Protein AF-A0A350Q9V7-F1 (afdb_monomer_lite)

Foldseek 3Di:
DVCLVVVVVVVVVCVVVPVDDQADACCVVVVLQPFAWAWDADVPAIDIDTAPDGAGNVLVSVVQSQADADLRRDDPVLNPQDCDDPDPVVNCSSSSPDHGNDHGD

Radius of gyration: 14.8 Å; chains: 1; bounding box: 34×28×40 Å

Structure (mmCIF, N/CA/C/O backbone):
data_AF-A0A350Q9V7-F1
#
_entry.id   AF-A0A350Q9V7-F1
#
loop_
_atom_site.group_PDB
_atom_site.id
_atom_site.type_symbol
_atom_site.label_atom_id
_atom_site.label_alt_id
_atom_site.label_comp_id
_atom_site.label_asym_id
_atom_site.label_entity_id
_atom_site.label_seq_id
_atom_site.pdbx_PDB_ins_code
_atom_site.Cartn_x
_atom_site.Cartn_y
_atom_site.Cartn_z
_atom_site.occupancy
_atom_site.B_iso_or_equiv
_atom_site.auth_seq_id
_atom_site.auth_comp_id
_atom_site.auth_asym_id
_atom_site.auth_atom_id
_atom_site.pdbx_PDB_model_num
ATOM 1 N N . SER A 1 1 ? 8.803 -5.443 13.129 1.00 76.69 1 SER A N 1
ATOM 2 C CA . SER A 1 1 ? 8.705 -4.208 13.946 1.00 76.69 1 SER A CA 1
ATOM 3 C C . SER A 1 1 ? 7.722 -4.451 15.077 1.00 76.69 1 SER A C 1
ATOM 5 O O . SER A 1 1 ? 6.667 -5.007 14.797 1.00 76.69 1 SER A O 1
ATOM 7 N N . MET A 1 2 ? 8.064 -4.054 16.311 1.00 94.88 2 MET A N 1
ATOM 8 C CA . MET A 1 2 ? 7.263 -4.305 17.526 1.00 94.88 2 MET A CA 1
ATOM 9 C C . MET A 1 2 ? 6.031 -3.395 17.674 1.00 94.88 2 MET A C 1
ATOM 11 O O . MET A 1 2 ? 5.105 -3.744 18.391 1.00 94.88 2 MET A O 1
ATOM 15 N N . THR A 1 3 ? 5.965 -2.265 16.964 1.00 96.81 3 THR A N 1
ATOM 16 C CA . THR A 1 3 ? 4.774 -1.390 16.965 1.00 96.81 3 THR A CA 1
ATOM 17 C C . THR A 1 3 ? 3.626 -1.968 16.130 1.00 96.81 3 THR A C 1
ATOM 19 O O . THR A 1 3 ? 2.467 -1.640 16.365 1.00 96.81 3 THR A O 1
ATOM 22 N N . LYS A 1 4 ? 3.928 -2.845 15.160 1.00 96.69 4 LYS A N 1
ATOM 23 C CA . LYS A 1 4 ? 2.924 -3.431 14.258 1.00 96.69 4 LYS A CA 1
ATOM 24 C C . LYS A 1 4 ? 1.845 -4.223 15.007 1.00 96.69 4 LYS A C 1
ATOM 26 O O . LYS A 1 4 ? 0.686 -3.956 14.717 1.00 96.69 4 LYS A O 1
ATOM 31 N N . PRO A 1 5 ? 2.166 -5.107 15.977 1.00 97.25 5 PRO A N 1
ATOM 32 C CA . PRO A 1 5 ? 1.147 -5.747 16.807 1.00 97.25 5 PRO A CA 1
ATOM 33 C C . PRO A 1 5 ? 0.200 -4.753 17.484 1.00 97.25 5 PRO A C 1
ATOM 35 O O . PRO A 1 5 ? -1.004 -4.927 17.389 1.00 97.25 5 PRO A O 1
ATOM 38 N N . ILE A 1 6 ? 0.720 -3.669 18.072 1.00 98.00 6 ILE A N 1
ATOM 39 C CA . ILE A 1 6 ? -0.100 -2.663 18.770 1.00 98.00 6 ILE A CA 1
ATOM 40 C C . ILE A 1 6 ? -1.095 -1.999 17.805 1.00 98.00 6 ILE A C 1
ATOM 42 O O . ILE A 1 6 ? -2.290 -1.942 18.083 1.00 98.00 6 ILE A O 1
ATOM 46 N N . VAL A 1 7 ? -0.616 -1.535 16.645 1.00 97.69 7 VAL A N 1
ATOM 47 C CA . VAL A 1 7 ? -1.473 -0.900 15.626 1.00 97.69 7 VAL A CA 1
ATOM 48 C C . VAL A 1 7 ? -2.437 -1.909 14.998 1.00 97.69 7 VAL A C 1
ATOM 50 O O . VAL A 1 7 ? -3.581 -1.567 14.721 1.00 97.69 7 VAL A O 1
ATOM 53 N N . SER A 1 8 ? -2.007 -3.160 14.815 1.00 97.75 8 SER A N 1
ATOM 54 C CA . SER A 1 8 ? -2.862 -4.226 14.282 1.00 97.75 8 SER A CA 1
ATOM 55 C C . SER A 1 8 ? -3.999 -4.546 15.247 1.00 97.75 8 SER A C 1
ATOM 57 O O . SER A 1 8 ? -5.135 -4.645 14.810 1.00 97.75 8 SER A O 1
ATOM 59 N N . THR A 1 9 ? -3.734 -4.627 16.556 1.00 98.12 9 THR A N 1
ATOM 60 C CA . THR A 1 9 ? -4.783 -4.784 17.573 1.00 98.12 9 THR A CA 1
ATOM 61 C C . THR A 1 9 ? -5.775 -3.625 17.526 1.00 98.12 9 THR A C 1
ATOM 63 O O . THR A 1 9 ? -6.975 -3.868 17.508 1.00 98.12 9 THR A O 1
ATOM 66 N N . ALA A 1 10 ? -5.300 -2.377 17.440 1.00 98.25 10 ALA A N 1
ATOM 67 C CA . ALA A 1 10 ? -6.183 -1.216 17.317 1.00 98.25 10 ALA A CA 1
ATOM 68 C C . ALA A 1 10 ? -7.070 -1.277 16.064 1.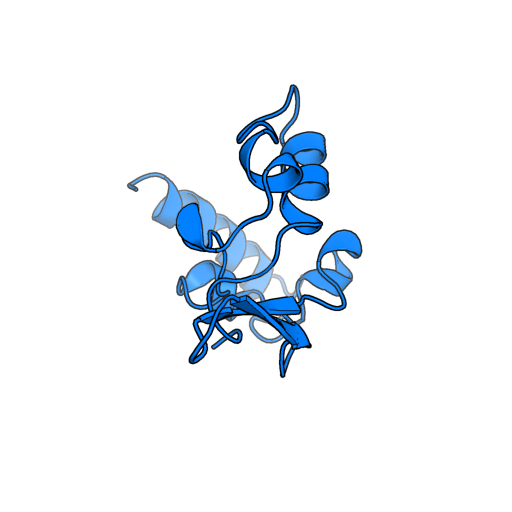00 98.25 10 ALA A C 1
ATOM 70 O O . ALA A 1 10 ? -8.267 -1.015 16.140 1.00 98.25 10 ALA A O 1
ATOM 71 N N . LEU A 1 11 ? -6.500 -1.683 14.929 1.00 97.94 11 LEU A N 1
ATOM 72 C CA . LEU A 1 11 ? -7.245 -1.872 13.689 1.00 97.94 11 LEU A CA 1
ATOM 73 C C . LEU A 1 11 ? -8.276 -3.010 13.807 1.00 97.94 11 LEU A C 1
ATOM 75 O O . LEU A 1 11 ? -9.385 -2.880 13.300 1.00 97.94 11 LEU A O 1
ATOM 79 N N . MET A 1 12 ? -7.950 -4.095 14.516 1.00 98.31 12 MET A N 1
ATOM 80 C CA . MET A 1 12 ? -8.879 -5.206 14.744 1.00 98.31 12 MET A CA 1
ATOM 81 C C . MET A 1 12 ? -10.033 -4.848 15.689 1.00 98.31 12 MET A C 1
ATOM 83 O O . MET A 1 12 ? -11.133 -5.342 15.474 1.00 98.31 12 MET A O 1
ATOM 87 N N . MET A 1 13 ? -9.837 -3.956 16.667 1.00 98.69 13 MET A N 1
ATOM 88 C CA . MET A 1 13 ? -10.953 -3.435 17.475 1.00 98.69 13 MET A CA 1
ATOM 89 C C . MET A 1 13 ? -11.973 -2.694 16.595 1.00 98.69 13 MET A C 1
ATOM 91 O O . MET A 1 13 ? -13.171 -2.930 16.697 1.00 98.69 13 MET A O 1
ATOM 95 N N . LEU A 1 14 ? -11.501 -1.872 15.651 1.00 98.38 14 LEU A N 1
ATOM 96 C CA . LEU A 1 14 ? -12.373 -1.186 14.687 1.00 98.38 14 LEU A CA 1
ATOM 97 C C . LEU A 1 14 ? -13.085 -2.163 13.731 1.00 98.38 14 LEU A C 1
ATOM 99 O O . LEU A 1 14 ? -14.209 -1.901 13.302 1.00 98.38 14 LEU A O 1
ATOM 103 N N . PHE A 1 15 ? -12.443 -3.286 13.394 1.00 98.38 15 PHE A N 1
ATOM 104 C CA . PHE A 1 15 ? -13.077 -4.371 12.640 1.00 98.38 15 PHE A CA 1
ATOM 105 C C . PHE A 1 15 ? -14.206 -5.031 13.446 1.00 98.38 15 PHE A C 1
ATOM 107 O O . PHE A 1 15 ? -15.294 -5.226 12.911 1.00 98.38 15 PHE A O 1
ATOM 114 N N . GLU A 1 16 ? -13.981 -5.332 14.729 1.00 98.44 16 GLU A N 1
ATOM 115 C CA . GLU A 1 16 ? -15.009 -5.896 15.620 1.00 98.44 16 GLU A CA 1
ATOM 116 C C . GLU A 1 16 ? -16.203 -4.947 15.805 1.00 98.44 16 GLU A C 1
ATOM 118 O O . GLU A 1 16 ? -17.347 -5.396 15.858 1.00 98.44 16 GLU A O 1
ATOM 123 N N . GLU A 1 17 ? -15.955 -3.636 15.829 1.00 98.50 17 GLU A N 1
ATOM 124 C CA . GLU A 1 17 ? -16.988 -2.594 15.888 1.00 98.50 17 GLU A CA 1
ATOM 125 C C . GLU A 1 17 ? -17.704 -2.352 14.539 1.00 98.50 17 GLU A C 1
ATOM 127 O O . GLU A 1 17 ? -18.666 -1.586 14.477 1.00 98.50 17 GLU A O 1
ATOM 132 N N . GLY A 1 18 ? -17.279 -3.013 13.456 1.00 97.88 18 GLY A N 1
ATOM 133 C CA . GLY A 1 18 ? -17.955 -2.982 12.156 1.00 97.88 18 GLY A CA 1
ATOM 134 C C . GLY A 1 18 ? -17.638 -1.772 11.269 1.00 97.88 18 GLY A C 1
ATOM 135 O O . GLY A 1 18 ? -18.389 -1.498 10.332 1.00 97.88 18 GLY A O 1
ATOM 136 N N . TYR A 1 19 ? -16.539 -1.045 11.512 1.00 98.25 19 TYR A N 1
ATOM 137 C CA . TYR A 1 19 ? -16.163 0.123 10.695 1.00 98.25 19 TYR A CA 1
ATOM 138 C C . TYR A 1 19 ? -15.677 -0.233 9.281 1.00 98.25 19 TYR A C 1
ATOM 140 O O . TYR A 1 19 ? -15.744 0.602 8.372 1.00 98.25 19 TYR A O 1
ATOM 148 N N . PHE A 1 20 ? -15.161 -1.447 9.096 1.00 98.06 20 PHE A N 1
ATOM 149 C CA . PHE A 1 20 ? -14.697 -1.992 7.820 1.00 98.06 20 PHE A CA 1
ATOM 150 C C . PHE A 1 20 ? -14.676 -3.526 7.885 1.00 98.06 20 PHE A C 1
ATOM 152 O O . PHE A 1 20 ? -14.692 -4.108 8.969 1.00 98.06 20 PHE A O 1
ATOM 159 N N . LEU A 1 21 ? -14.594 -4.185 6.729 1.00 98.31 21 LEU A N 1
ATOM 160 C CA . LEU A 1 21 ? -14.309 -5.619 6.628 1.00 98.31 21 LEU A CA 1
ATOM 161 C C . LEU A 1 21 ? -12.862 -5.857 6.184 1.00 98.31 21 LEU A C 1
ATOM 163 O O . LEU A 1 21 ? -12.293 -5.067 5.438 1.00 98.31 21 LEU A O 1
ATOM 167 N N . LEU A 1 22 ? -12.257 -6.979 6.586 1.00 98.25 22 LEU A N 1
ATOM 168 C CA . LEU A 1 22 ? -10.870 -7.303 6.209 1.00 98.25 22 LEU A CA 1
ATOM 169 C C . LEU A 1 22 ? -10.639 -7.347 4.689 1.00 98.25 22 LEU A C 1
ATOM 171 O O . LEU A 1 22 ? -9.534 -7.052 4.234 1.00 98.25 22 LEU A O 1
ATOM 175 N N . ASP A 1 23 ? -11.673 -7.692 3.927 1.00 98.06 23 ASP A N 1
ATOM 176 C CA . ASP A 1 23 ? -11.630 -7.789 2.468 1.00 98.06 23 ASP A CA 1
ATOM 177 C C . ASP A 1 23 ? -12.138 -6.510 1.772 1.00 98.06 23 ASP A C 1
ATOM 179 O O . ASP A 1 23 ? -12.150 -6.444 0.543 1.00 98.06 23 ASP A O 1
ATOM 183 N N . ASP A 1 24 ? -12.489 -5.464 2.536 1.00 98.38 24 ASP A N 1
ATOM 184 C CA . ASP A 1 24 ? -12.755 -4.143 1.966 1.00 98.38 24 ASP A CA 1
ATOM 185 C C . ASP A 1 24 ? -11.468 -3.572 1.347 1.00 98.38 24 ASP A C 1
ATOM 187 O O . ASP A 1 24 ? -10.384 -3.669 1.945 1.00 98.38 24 ASP A O 1
ATOM 191 N N . PRO A 1 25 ? -11.563 -2.921 0.175 1.00 98.31 25 PRO A N 1
ATOM 192 C CA . PRO A 1 25 ? -10.432 -2.220 -0.402 1.00 98.31 25 PRO A CA 1
ATOM 193 C C . PRO A 1 25 ? -10.091 -0.986 0.441 1.00 98.31 25 PRO A C 1
ATOM 195 O O . PRO A 1 25 ? -10.966 -0.183 0.781 1.00 98.31 25 PRO A O 1
ATOM 198 N N . ILE A 1 26 ? -8.803 -0.770 0.718 1.00 97.69 26 ILE A N 1
ATOM 199 C CA . ILE A 1 26 ? -8.355 0.414 1.471 1.00 97.69 26 ILE A CA 1
ATOM 200 C C . ILE A 1 26 ? -8.648 1.715 0.713 1.00 97.69 26 ILE A C 1
ATOM 202 O O . ILE A 1 26 ? -8.775 2.771 1.329 1.00 97.69 26 ILE A O 1
ATOM 206 N N . SER A 1 27 ? -8.818 1.639 -0.613 1.00 97.81 27 SER A N 1
ATOM 207 C CA . SER A 1 27 ? -9.152 2.781 -1.468 1.00 97.81 27 SER A CA 1
ATOM 208 C C . SER A 1 27 ? -10.523 3.394 -1.181 1.00 97.81 27 SER A C 1
ATOM 210 O O . SER A 1 27 ? -10.750 4.550 -1.521 1.00 97.81 27 SER A O 1
ATOM 212 N N . LYS A 1 28 ? -11.414 2.680 -0.480 1.00 97.75 28 LYS A N 1
ATOM 213 C CA . LYS A 1 28 ? -12.668 3.245 0.046 1.00 97.75 28 LYS A CA 1
ATOM 214 C C . LYS A 1 28 ? -12.424 4.349 1.086 1.00 97.75 28 LYS A C 1
ATOM 216 O O . LYS A 1 28 ? -13.269 5.223 1.253 1.00 97.75 28 LYS A O 1
ATOM 221 N N . TYR A 1 29 ? -11.283 4.299 1.775 1.00 96.12 29 TYR A N 1
ATOM 222 C CA . TYR A 1 29 ? -10.891 5.236 2.833 1.00 96.12 29 TYR A CA 1
ATOM 223 C C . TYR A 1 29 ? -9.708 6.123 2.417 1.00 96.12 29 TYR A C 1
ATOM 225 O O . TYR A 1 29 ? -9.559 7.220 2.942 1.00 96.12 29 TYR A O 1
ATOM 233 N N . MET A 1 30 ? -8.877 5.654 1.479 1.00 95.62 30 MET A N 1
ATOM 234 C CA . MET A 1 30 ? -7.722 6.369 0.925 1.00 95.62 30 MET A CA 1
ATOM 235 C C . MET A 1 30 ? -7.722 6.248 -0.610 1.00 95.62 30 MET A C 1
ATOM 237 O O . MET A 1 30 ? -7.043 5.364 -1.146 1.00 95.62 30 MET A O 1
ATOM 241 N N . PRO A 1 31 ? -8.511 7.068 -1.333 1.00 96.75 31 PRO A N 1
ATOM 242 C CA . PRO A 1 31 ? -8.720 6.947 -2.781 1.00 96.75 31 PRO A CA 1
ATOM 243 C C . PRO A 1 31 ? -7.437 6.950 -3.618 1.00 96.75 31 PRO A C 1
ATOM 245 O O . PRO A 1 31 ? -7.391 6.339 -4.681 1.00 96.75 31 PRO A O 1
ATOM 248 N N . GLU A 1 32 ? -6.361 7.555 -3.120 1.00 96.12 32 GLU A N 1
ATOM 249 C CA . GLU A 1 32 ? -5.033 7.570 -3.737 1.00 96.12 32 GLU A CA 1
ATOM 250 C C . GLU A 1 32 ? -4.442 6.158 -3.880 1.00 96.12 32 GLU A C 1
ATOM 252 O O . GLU A 1 32 ? -3.517 5.933 -4.665 1.00 96.12 32 GLU A O 1
ATOM 257 N N . PHE A 1 33 ? -4.961 5.185 -3.122 1.00 96.69 33 PHE A N 1
ATOM 258 C CA . PHE A 1 33 ? -4.605 3.773 -3.219 1.00 96.69 33 PHE A CA 1
ATOM 259 C C . PHE A 1 33 ? -5.392 2.968 -4.262 1.00 96.69 33 PHE A C 1
ATOM 261 O O . PHE A 1 33 ? -5.139 1.770 -4.390 1.00 96.69 33 PHE A O 1
ATOM 268 N N . ALA A 1 34 ? -6.287 3.599 -5.022 1.00 96.38 34 ALA A N 1
ATOM 269 C CA . ALA A 1 34 ? -6.928 2.981 -6.181 1.00 96.38 34 ALA A CA 1
ATOM 270 C C . ALA A 1 34 ? -5.935 2.737 -7.337 1.00 96.38 34 ALA A C 1
ATOM 272 O O . ALA A 1 34 ? -4.844 3.311 -7.355 1.00 96.38 34 ALA A O 1
ATOM 273 N N . ASP A 1 35 ? -6.330 1.860 -8.267 1.00 95.25 35 ASP A N 1
ATOM 274 C CA . ASP A 1 35 ? -5.710 1.653 -9.588 1.00 95.25 35 ASP A CA 1
ATOM 275 C C . ASP A 1 35 ? -4.178 1.536 -9.566 1.00 95.25 35 ASP A C 1
ATOM 277 O O . ASP A 1 35 ? -3.448 2.200 -10.303 1.00 95.25 35 ASP A O 1
ATOM 281 N N . LYS A 1 36 ? -3.675 0.698 -8.651 1.00 97.25 36 LYS A N 1
ATOM 282 C CA . LYS A 1 36 ? -2.239 0.463 -8.505 1.00 97.25 36 LYS A CA 1
ATOM 283 C C . LYS A 1 36 ? -1.665 -0.281 -9.691 1.00 97.25 36 LYS A C 1
ATOM 285 O O . LYS A 1 36 ? -2.253 -1.233 -10.186 1.00 97.25 36 LYS A O 1
ATOM 290 N N . GLU A 1 37 ? -0.435 0.073 -10.028 1.00 97.69 37 GLU A N 1
ATOM 291 C CA . GLU A 1 37 ? 0.406 -0.707 -10.924 1.00 97.69 37 GLU A CA 1
ATOM 292 C C . GLU A 1 37 ? 1.383 -1.573 -10.132 1.00 97.69 37 GLU A C 1
ATOM 294 O O . GLU A 1 37 ? 1.816 -1.206 -9.041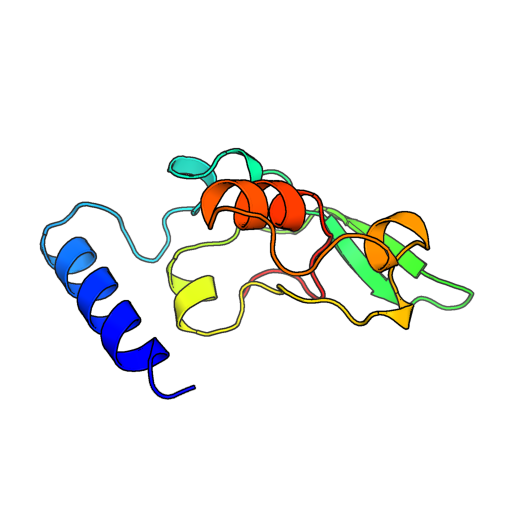 1.00 97.69 37 GLU A O 1
ATOM 299 N N . VAL A 1 38 ? 1.760 -2.707 -10.704 1.00 97.94 38 VAL A N 1
ATOM 300 C CA . VAL A 1 38 ? 2.823 -3.596 -10.245 1.00 97.94 38 VAL A CA 1
ATOM 301 C C . VAL A 1 38 ? 4.008 -3.437 -11.184 1.00 97.94 38 VAL A C 1
ATOM 303 O O . VAL A 1 38 ? 3.844 -3.426 -12.406 1.00 97.94 38 VAL A O 1
ATOM 306 N N . VAL A 1 39 ? 5.203 -3.321 -10.614 1.00 97.31 39 VAL A N 1
ATOM 307 C CA . VAL A 1 39 ? 6.451 -3.313 -11.367 1.00 97.31 39 VAL A CA 1
ATOM 308 C C . VAL A 1 39 ? 7.003 -4.731 -11.485 1.00 97.31 39 VAL A C 1
ATOM 310 O O . VAL A 1 39 ? 7.148 -5.434 -10.488 1.00 97.31 39 VAL A O 1
ATOM 313 N N . LEU A 1 40 ? 7.305 -5.145 -12.713 1.00 94.06 40 LEU A N 1
ATOM 314 C CA . LEU A 1 40 ? 7.830 -6.463 -13.047 1.00 94.06 40 LEU A CA 1
ATOM 315 C C . LEU A 1 40 ? 9.179 -6.313 -13.745 1.00 94.06 40 LEU A C 1
ATOM 317 O O . LEU A 1 40 ? 9.345 -5.481 -14.639 1.00 94.06 40 LEU A O 1
ATOM 321 N N . GLU A 1 41 ? 10.133 -7.144 -13.346 1.00 92.06 41 GLU A N 1
ATOM 322 C CA . GLU A 1 41 ? 11.373 -7.332 -14.091 1.00 92.06 41 GLU A CA 1
ATOM 323 C C . GLU A 1 41 ? 11.107 -8.318 -15.233 1.00 92.06 41 GLU A C 1
ATOM 325 O O . GLU A 1 41 ? 10.562 -9.401 -15.012 1.00 92.06 41 GLU A O 1
ATOM 330 N N . VAL A 1 42 ? 11.440 -7.919 -16.458 1.00 92.38 42 VAL A N 1
ATOM 331 C CA . VAL A 1 42 ? 11.235 -8.707 -17.679 1.00 92.38 42 VAL A CA 1
ATOM 332 C C . VAL A 1 42 ? 12.529 -8.765 -18.483 1.00 92.38 42 VAL A C 1
ATOM 334 O O . VAL A 1 42 ? 13.421 -7.931 -18.307 1.00 92.38 42 VAL A O 1
ATOM 337 N N . ASP A 1 43 ? 12.632 -9.725 -19.403 1.00 88.94 43 ASP A N 1
ATOM 338 C CA . ASP A 1 43 ? 13.785 -9.823 -20.298 1.00 88.94 43 ASP A CA 1
ATOM 339 C C . ASP A 1 43 ? 13.934 -8.531 -21.116 1.00 88.94 43 ASP A C 1
ATOM 341 O O . ASP A 1 43 ? 13.129 -8.223 -21.995 1.00 88.94 43 ASP A O 1
ATOM 345 N N . GLY A 1 44 ? 14.974 -7.755 -20.802 1.00 84.06 44 GLY A N 1
ATOM 346 C CA . GLY A 1 44 ? 15.261 -6.477 -21.452 1.00 84.06 44 GLY A CA 1
ATOM 347 C C . GLY A 1 44 ? 14.795 -5.226 -20.701 1.00 84.06 44 GLY A C 1
ATOM 348 O O . GLY A 1 44 ? 14.974 -4.132 -21.236 1.00 84.06 44 GLY A O 1
ATOM 349 N N . GLY A 1 45 ? 14.256 -5.334 -19.479 1.00 89.62 45 GLY A N 1
ATO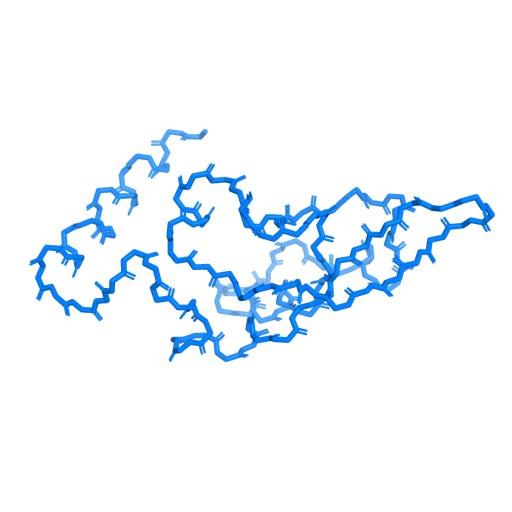M 350 C CA . GLY A 1 45 ? 14.029 -4.159 -18.635 1.00 89.62 45 GLY A CA 1
ATOM 351 C C . GLY A 1 45 ? 12.930 -4.299 -17.586 1.00 89.62 45 GLY A C 1
ATOM 352 O O . GLY A 1 45 ? 12.766 -5.329 -16.939 1.00 89.62 45 GLY A O 1
ATOM 353 N N . VAL A 1 46 ? 12.195 -3.206 -17.395 1.00 94.00 46 VAL A N 1
ATOM 354 C CA . VAL A 1 46 ? 11.150 -3.076 -16.379 1.00 94.00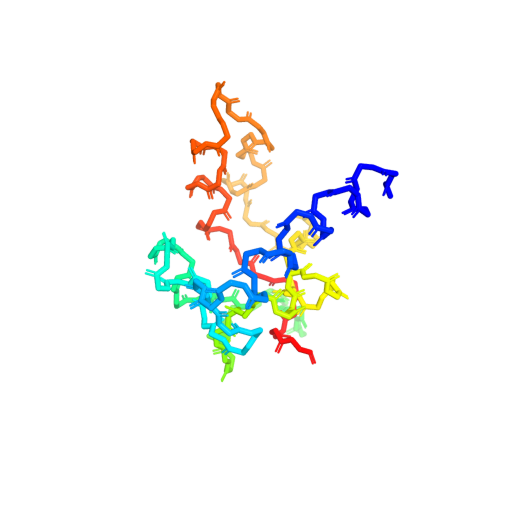 46 VAL A CA 1
ATOM 355 C C . VAL A 1 46 ? 9.823 -2.783 -17.063 1.00 94.00 46 VAL A C 1
ATOM 357 O O . VAL A 1 46 ? 9.728 -1.857 -17.867 1.00 94.00 46 VAL A O 1
ATOM 360 N N . GLN A 1 47 ? 8.791 -3.545 -16.714 1.00 94.88 47 GLN A N 1
ATOM 361 C CA . GLN A 1 47 ? 7.425 -3.338 -17.180 1.00 94.88 47 GLN A CA 1
ATOM 362 C C . GLN A 1 47 ? 6.514 -2.962 -16.009 1.00 94.88 47 GLN A C 1
ATOM 364 O O . GLN A 1 47 ? 6.709 -3.415 -14.882 1.00 94.88 47 GLN A O 1
ATOM 369 N N . ARG A 1 48 ? 5.489 -2.150 -16.284 1.00 95.69 48 ARG A N 1
ATOM 370 C CA . ARG A 1 48 ? 4.376 -1.907 -15.361 1.00 95.69 48 ARG A CA 1
ATOM 371 C C . ARG A 1 48 ? 3.104 -2.529 -15.893 1.00 95.69 48 ARG A C 1
ATOM 373 O O . ARG A 1 48 ? 2.816 -2.438 -17.086 1.00 95.69 48 ARG A O 1
ATOM 380 N N . VAL A 1 49 ? 2.360 -3.162 -15.002 1.00 97.00 49 VAL A N 1
ATOM 381 C CA . VAL A 1 49 ? 1.052 -3.749 -15.293 1.00 97.00 49 VAL A CA 1
ATOM 382 C C . VAL A 1 49 ? 0.064 -3.316 -14.226 1.00 97.00 49 VAL A C 1
ATOM 384 O O . VAL A 1 49 ? 0.453 -3.068 -13.090 1.00 97.00 49 VAL A O 1
ATOM 387 N N . GLN A 1 50 ? -1.217 -3.233 -14.566 1.00 98.06 50 GLN A N 1
ATOM 388 C CA . GLN A 1 50 ? -2.251 -2.975 -13.567 1.00 98.06 50 GLN A CA 1
ATOM 389 C C . GLN A 1 50 ? -2.295 -4.117 -12.543 1.00 98.06 50 GLN A C 1
ATOM 391 O O . GLN A 1 50 ? -2.156 -5.290 -12.901 1.00 98.06 50 GLN A O 1
ATOM 396 N N . ALA A 1 51 ? -2.469 -3.774 -11.266 1.00 97.88 51 ALA A N 1
ATOM 397 C CA . ALA A 1 51 ? -2.723 -4.754 -10.223 1.00 97.88 51 ALA A CA 1
ATOM 398 C C . ALA A 1 51 ? -4.012 -5.517 -10.563 1.00 97.88 51 ALA A C 1
ATOM 400 O O . ALA A 1 51 ? -4.981 -4.952 -11.063 1.00 97.88 51 ALA A O 1
ATOM 401 N N . ASP A 1 52 ? -4.027 -6.818 -10.295 1.00 97.31 52 ASP A N 1
ATOM 402 C CA . ASP A 1 52 ? -5.131 -7.704 -10.675 1.00 97.31 52 ASP A CA 1
ATOM 403 C C . ASP A 1 52 ? -6.314 -7.593 -9.701 1.00 97.31 52 ASP A C 1
ATOM 405 O O . ASP A 1 52 ? -7.418 -8.052 -9.992 1.00 97.31 52 ASP A O 1
ATOM 409 N N . ARG A 1 53 ? -6.078 -6.981 -8.535 1.00 97.62 53 ARG A N 1
ATOM 410 C CA . ARG A 1 53 ? -7.067 -6.693 -7.504 1.00 97.62 53 ARG A CA 1
ATOM 411 C C . ARG A 1 53 ? -6.644 -5.500 -6.636 1.00 97.62 53 ARG A C 1
ATOM 413 O O . ARG A 1 53 ? -5.450 -5.209 -6.525 1.00 97.62 53 ARG A O 1
ATOM 420 N N . PRO A 1 54 ? -7.597 -4.831 -5.966 1.00 98.00 54 PRO A N 1
ATOM 421 C CA . PRO A 1 54 ? -7.292 -3.779 -5.003 1.00 98.00 54 PRO A CA 1
ATOM 422 C C . PRO A 1 54 ? -6.518 -4.283 -3.774 1.00 98.00 54 PRO A C 1
ATOM 424 O O . PRO A 1 54 ? -6.598 -5.449 -3.381 1.00 98.00 54 PRO A O 1
ATOM 427 N N . ILE A 1 55 ? -5.824 -3.369 -3.096 1.00 98.44 55 ILE A N 1
ATOM 428 C CA . ILE A 1 55 ? -5.240 -3.637 -1.776 1.00 98.44 55 ILE A CA 1
ATOM 429 C C . ILE A 1 55 ? -6.360 -3.647 -0.729 1.00 98.44 55 ILE A C 1
ATOM 431 O O . ILE A 1 55 ? -7.119 -2.682 -0.632 1.00 98.44 55 ILE A O 1
ATOM 435 N N . THR A 1 56 ? -6.433 -4.698 0.089 1.00 98.56 56 THR A N 1
ATOM 436 C CA . THR A 1 56 ? -7.398 -4.824 1.192 1.00 98.56 56 THR A CA 1
ATOM 437 C C . THR A 1 56 ? -6.734 -4.606 2.550 1.00 98.56 56 THR A C 1
ATOM 439 O O . THR A 1 56 ? -5.503 -4.645 2.673 1.00 98.56 56 THR A O 1
ATOM 442 N N . PHE A 1 57 ? -7.537 -4.412 3.601 1.00 98.38 57 PHE A N 1
ATOM 443 C CA . PHE A 1 57 ? -7.022 -4.346 4.975 1.00 98.38 57 PHE A CA 1
ATOM 444 C C . PHE A 1 57 ? -6.284 -5.627 5.380 1.00 98.38 57 PHE A C 1
ATOM 446 O O . PHE A 1 57 ? -5.238 -5.553 6.030 1.00 98.38 57 PHE A O 1
ATOM 453 N N . ARG A 1 58 ? -6.772 -6.794 4.939 1.00 98.50 58 ARG A N 1
ATOM 454 C CA . ARG A 1 58 ? -6.098 -8.083 5.127 1.00 98.50 58 ARG A CA 1
ATOM 455 C C . ARG A 1 58 ? -4.683 -8.045 4.566 1.00 98.50 58 ARG A C 1
ATOM 457 O O . ARG A 1 58 ? -3.755 -8.344 5.307 1.00 98.50 58 ARG A O 1
ATOM 464 N N . HIS A 1 59 ? -4.510 -7.605 3.318 1.00 98.50 59 HIS A N 1
ATOM 465 C CA . HIS A 1 59 ? -3.193 -7.541 2.674 1.00 98.50 59 HIS A CA 1
ATOM 466 C C . HIS A 1 59 ? -2.204 -6.644 3.432 1.00 98.50 59 HIS A C 1
ATOM 468 O O . HIS A 1 59 ? -1.015 -6.960 3.529 1.00 98.50 59 HIS A O 1
ATOM 474 N N . VAL A 1 60 ? -2.683 -5.528 3.990 1.00 97.25 60 VAL A N 1
ATOM 475 C CA . VAL A 1 60 ? -1.858 -4.626 4.809 1.00 97.25 60 VAL A CA 1
ATOM 476 C C . VAL A 1 60 ? -1.413 -5.318 6.100 1.00 97.25 60 VAL A C 1
ATOM 478 O O . VAL A 1 60 ? -0.225 -5.287 6.429 1.00 97.25 60 VAL A O 1
ATOM 481 N N . LEU A 1 61 ? -2.341 -5.973 6.804 1.00 97.75 61 LEU A N 1
ATOM 482 C CA . LEU A 1 61 ? -2.072 -6.692 8.053 1.00 97.75 61 LEU A CA 1
ATOM 483 C C . LEU A 1 61 ? -1.130 -7.890 7.860 1.00 97.75 61 LEU A C 1
ATOM 485 O O . LEU A 1 61 ? -0.313 -8.173 8.736 1.00 97.75 61 LEU A O 1
ATOM 489 N N . THR A 1 62 ? -1.215 -8.577 6.719 1.00 97.56 62 THR A N 1
ATOM 490 C CA . THR A 1 62 ? -0.435 -9.790 6.423 1.00 97.56 62 THR A CA 1
ATOM 491 C C . THR A 1 62 ? 0.844 -9.537 5.636 1.00 97.56 62 THR A C 1
ATOM 493 O O . THR A 1 62 ? 1.537 -10.491 5.299 1.00 97.56 62 THR A O 1
ATOM 496 N N . HIS A 1 63 ? 1.192 -8.278 5.352 1.00 97.19 63 HIS A N 1
ATOM 497 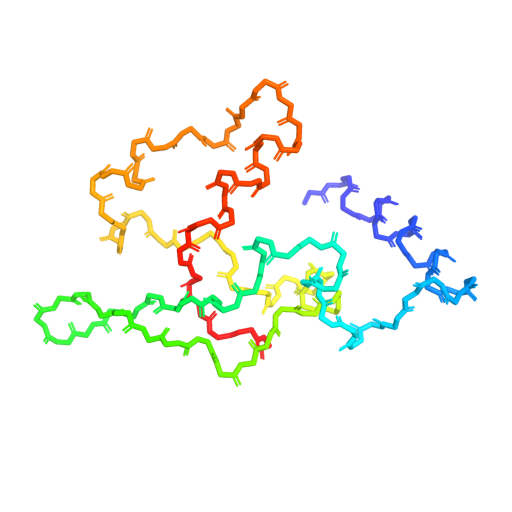C CA . HIS A 1 63 ? 2.354 -7.928 4.526 1.00 97.19 63 HIS A CA 1
ATOM 498 C C . HIS A 1 63 ? 2.316 -8.491 3.096 1.00 97.19 63 HIS A C 1
ATOM 500 O O . HIS A 1 63 ? 3.359 -8.709 2.486 1.00 97.19 63 HIS A O 1
ATOM 506 N N . THR A 1 64 ? 1.120 -8.653 2.531 1.00 98.06 64 THR A N 1
ATOM 507 C CA . THR A 1 64 ? 0.908 -9.137 1.157 1.00 98.06 64 THR A CA 1
ATOM 508 C C . THR A 1 64 ? 0.321 -8.062 0.238 1.00 98.06 64 THR A C 1
ATOM 510 O O . THR A 1 64 ? -0.173 -8.351 -0.839 1.00 98.06 64 THR A O 1
ATOM 513 N N . ALA A 1 65 ? 0.379 -6.787 0.631 1.00 97.50 65 ALA A N 1
ATOM 514 C CA . ALA A 1 65 ? -0.103 -5.672 -0.192 1.00 97.50 65 ALA A CA 1
ATOM 515 C C . ALA A 1 65 ? 0.807 -5.318 -1.382 1.00 97.50 65 ALA A C 1
ATOM 517 O O . ALA A 1 65 ? 0.420 -4.492 -2.202 1.00 97.50 65 ALA A O 1
ATOM 518 N N . GLY A 1 66 ? 2.024 -5.868 -1.447 1.00 96.62 66 GLY A N 1
ATOM 519 C CA . GLY A 1 66 ? 2.987 -5.552 -2.506 1.00 96.62 66 GLY A CA 1
ATOM 520 C C . GLY A 1 66 ? 3.675 -4.192 -2.361 1.00 96.62 66 GLY A C 1
ATOM 521 O O . GLY A 1 66 ? 4.302 -3.730 -3.301 1.00 96.62 66 GLY A O 1
ATOM 522 N N . VAL A 1 67 ? 3.581 -3.504 -1.223 1.00 95.06 67 VAL A N 1
ATOM 523 C CA . VAL A 1 67 ? 4.244 -2.198 -1.044 1.00 95.06 67 VAL A CA 1
ATOM 524 C C . VAL A 1 67 ? 5.774 -2.323 -0.999 1.00 95.06 67 VAL A C 1
ATOM 526 O O . VAL A 1 67 ? 6.308 -3.367 -0.643 1.00 95.06 67 VAL A O 1
ATOM 529 N N . ASP A 1 68 ? 6.469 -1.220 -1.291 1.00 91.62 68 ASP A N 1
ATOM 530 C CA . ASP A 1 68 ? 7.937 -1.103 -1.259 1.00 91.62 68 ASP A CA 1
ATOM 531 C C . ASP A 1 68 ? 8.683 -1.973 -2.302 1.00 91.62 68 ASP A C 1
ATOM 533 O O . ASP A 1 68 ? 9.486 -2.831 -1.928 1.00 91.62 68 ASP A O 1
ATOM 537 N N . PRO A 1 69 ? 8.494 -1.724 -3.617 1.00 93.81 69 PRO A N 1
ATOM 538 C CA . PRO A 1 69 ? 9.282 -2.375 -4.667 1.00 93.81 69 PRO A CA 1
ATOM 539 C C . PRO A 1 69 ? 10.785 -2.106 -4.538 1.00 93.81 69 PRO A C 1
ATOM 541 O O . PRO A 1 69 ? 11.223 -1.121 -3.929 1.00 93.81 69 PRO A O 1
ATOM 544 N N . SER A 1 70 ? 11.582 -2.980 -5.162 1.00 92.94 70 SER A N 1
ATOM 545 C CA . SER A 1 70 ? 13.033 -2.803 -5.245 1.00 92.94 70 SER A CA 1
ATOM 546 C C . SER A 1 70 ? 13.380 -1.461 -5.887 1.00 92.94 70 SER A C 1
ATOM 548 O O . SER A 1 70 ? 12.810 -1.078 -6.908 1.00 92.94 70 SER A O 1
ATOM 550 N N . ARG A 1 71 ? 14.375 -0.764 -5.324 1.00 92.38 71 ARG A N 1
ATOM 551 C CA . ARG A 1 71 ? 14.847 0.527 -5.851 1.00 92.38 71 ARG A CA 1
ATOM 552 C C . ARG A 1 71 ? 15.344 0.433 -7.293 1.00 92.38 71 ARG A C 1
ATOM 554 O O . ARG A 1 71 ? 15.205 1.407 -8.016 1.00 92.38 71 ARG A O 1
ATOM 561 N N . SER A 1 72 ? 15.891 -0.714 -7.698 1.00 92.19 72 SER A N 1
ATOM 562 C CA . SER A 1 72 ? 16.391 -0.944 -9.061 1.00 92.19 72 SER A CA 1
ATOM 563 C C . SER A 1 72 ? 15.291 -0.960 -10.124 1.00 92.19 72 SER A C 1
ATOM 565 O O . SER A 1 72 ? 15.586 -0.750 -11.293 1.00 92.19 72 SER A O 1
ATOM 567 N N . LEU A 1 73 ? 14.039 -1.197 -9.724 1.00 93.38 73 LEU A N 1
ATOM 568 C CA . LEU A 1 73 ? 12.887 -1.268 -10.624 1.00 93.38 73 LEU A CA 1
ATOM 569 C C . LEU A 1 73 ? 12.149 0.077 -10.742 1.00 93.38 73 LEU A C 1
ATOM 571 O O . LEU A 1 73 ? 11.147 0.188 -11.441 1.00 93.38 73 LEU A O 1
ATOM 575 N N . LEU A 1 74 ? 12.611 1.108 -10.036 1.00 94.06 74 LEU A N 1
ATOM 576 C CA . LEU A 1 74 ? 11.971 2.418 -9.992 1.00 94.06 74 LEU A CA 1
ATOM 577 C C . LEU A 1 74 ? 12.669 3.415 -10.918 1.00 94.06 74 LEU A C 1
ATOM 579 O O . LEU A 1 74 ? 13.888 3.374 -11.083 1.00 94.06 74 LEU A O 1
ATOM 583 N N . SER A 1 75 ? 11.900 4.364 -11.450 1.00 93.50 75 SER A N 1
ATOM 584 C CA . SER A 1 75 ? 12.440 5.519 -12.176 1.00 93.50 75 SER A CA 1
ATOM 585 C C . SER A 1 75 ? 13.286 6.416 -11.264 1.00 93.50 75 SER A C 1
ATOM 587 O O . SER A 1 75 ? 13.140 6.395 -10.039 1.00 93.50 75 SER A O 1
ATOM 589 N N . GLU A 1 76 ? 14.157 7.242 -11.849 1.00 93.19 76 GLU A N 1
ATOM 590 C CA . GLU A 1 76 ? 14.985 8.187 -11.083 1.00 93.19 76 GLU A CA 1
ATOM 591 C C . GLU A 1 76 ? 14.133 9.144 -10.233 1.00 93.19 76 GLU A C 1
ATOM 593 O O . GLU A 1 76 ? 14.444 9.380 -9.064 1.00 93.19 76 GLU A O 1
ATOM 598 N N . GLU A 1 77 ? 13.009 9.620 -10.777 1.00 92.81 77 GLU A N 1
ATOM 599 C CA . GLU A 1 77 ? 12.069 10.491 -10.067 1.00 92.81 77 GLU A CA 1
ATOM 600 C C . GLU A 1 77 ? 11.458 9.799 -8.841 1.00 92.81 77 GLU A C 1
ATOM 602 O O . GLU A 1 77 ? 11.415 10.371 -7.753 1.00 92.81 77 GLU A O 1
ATOM 607 N N . GLU A 1 78 ? 11.023 8.545 -8.972 1.00 94.31 78 GLU A N 1
ATOM 608 C CA . GLU A 1 78 ? 10.470 7.766 -7.857 1.00 94.31 78 GLU A CA 1
ATOM 609 C C . GLU A 1 78 ? 11.519 7.433 -6.797 1.00 94.31 78 GLU A C 1
ATOM 611 O O . GLU A 1 78 ? 11.213 7.393 -5.604 1.00 94.31 78 GLU A O 1
ATOM 616 N N . GLN A 1 79 ? 12.764 7.205 -7.213 1.00 93.06 79 GLN A N 1
ATOM 617 C CA . GLN A 1 79 ? 13.877 6.954 -6.302 1.00 93.06 79 GLN A CA 1
ATOM 618 C C . GLN A 1 79 ? 14.280 8.194 -5.501 1.00 93.06 79 GLN A C 1
ATOM 620 O O . GLN A 1 79 ? 14.742 8.041 -4.361 1.00 93.06 79 GLN A O 1
ATOM 625 N N . ALA A 1 80 ? 14.127 9.381 -6.096 1.00 92.31 80 ALA A N 1
ATOM 626 C CA . ALA A 1 80 ? 14.392 10.674 -5.474 1.00 92.31 80 ALA A CA 1
ATOM 627 C C . ALA A 1 80 ? 13.288 11.102 -4.493 1.00 92.31 80 ALA A C 1
ATOM 629 O O . ALA A 1 80 ? 13.515 11.980 -3.656 1.00 92.31 80 ALA A O 1
ATOM 630 N N . ARG A 1 81 ? 12.104 10.476 -4.547 1.00 90.12 81 ARG A N 1
ATOM 631 C CA . ARG A 1 81 ? 11.005 10.803 -3.633 1.00 90.12 81 ARG A CA 1
ATOM 632 C C . ARG A 1 81 ? 11.369 10.500 -2.179 1.00 90.12 81 ARG A C 1
ATOM 634 O O . ARG A 1 81 ? 11.908 9.431 -1.868 1.00 90.12 81 ARG A O 1
ATOM 641 N N . PRO A 1 82 ? 11.021 11.406 -1.252 1.00 90.06 82 PRO A N 1
ATOM 642 C CA . PRO A 1 82 ? 11.303 11.204 0.155 1.00 90.06 82 PRO A CA 1
ATOM 643 C C . PRO A 1 82 ? 10.488 10.029 0.708 1.00 90.06 82 PRO A C 1
ATOM 645 O O . PRO A 1 82 ? 9.303 9.865 0.422 1.00 90.06 82 PRO A O 1
ATOM 648 N N . ARG A 1 83 ? 11.118 9.211 1.559 1.00 89.00 83 ARG A N 1
ATOM 649 C CA . ARG A 1 83 ? 10.427 8.109 2.257 1.00 89.00 83 ARG A CA 1
ATOM 650 C C . ARG A 1 83 ? 9.448 8.598 3.327 1.00 89.00 83 ARG A C 1
ATOM 652 O O . ARG A 1 83 ? 8.580 7.833 3.736 1.00 89.00 83 ARG A O 1
ATOM 659 N N . ARG A 1 84 ? 9.633 9.825 3.816 1.00 94.06 84 ARG A N 1
ATOM 660 C CA . ARG A 1 84 ? 8.788 10.498 4.807 1.00 94.06 84 ARG A CA 1
ATOM 661 C C . ARG A 1 84 ? 8.708 11.979 4.472 1.00 94.06 84 ARG A C 1
ATOM 663 O O . ARG A 1 84 ? 9.733 12.578 4.158 1.00 94.06 84 ARG A O 1
ATOM 670 N N . ALA A 1 85 ? 7.507 12.524 4.562 1.00 93.50 85 ALA A N 1
ATOM 671 C CA . ALA A 1 85 ? 7.222 13.948 4.470 1.00 93.50 85 ALA A CA 1
ATOM 672 C C . ALA A 1 85 ? 7.008 14.543 5.875 1.00 93.50 85 ALA A C 1
ATOM 674 O O . ALA A 1 85 ? 7.327 13.896 6.879 1.00 93.50 85 ALA A O 1
ATOM 675 N N . SER A 1 86 ? 6.489 15.769 5.950 1.00 95.25 86 SER A N 1
ATOM 676 C CA . SER A 1 86 ? 6.272 16.469 7.222 1.00 95.25 86 SER A CA 1
ATOM 677 C C . SER A 1 86 ? 5.160 15.811 8.035 1.00 95.25 86 SER A C 1
ATOM 679 O O . SER A 1 86 ? 5.237 15.759 9.263 1.00 95.25 86 SER A O 1
ATOM 681 N N . THR A 1 87 ? 4.146 15.265 7.356 1.00 97.38 87 THR A N 1
ATOM 682 C CA . THR A 1 87 ? 3.027 14.551 7.981 1.00 97.38 87 THR A CA 1
ATOM 683 C C . THR A 1 87 ? 2.903 13.110 7.479 1.00 97.38 87 THR A C 1
ATOM 685 O O . THR A 1 87 ? 3.473 12.712 6.454 1.00 97.38 87 THR A O 1
ATOM 688 N N . LEU A 1 88 ? 2.148 12.291 8.223 1.00 94.75 88 LEU A N 1
ATOM 689 C CA . LEU A 1 88 ? 1.811 10.932 7.791 1.00 94.75 88 LEU A CA 1
ATOM 690 C C . LEU A 1 88 ? 0.955 10.955 6.520 1.00 94.75 88 LEU A C 1
ATOM 692 O O . LEU A 1 88 ? 1.194 10.152 5.627 1.00 94.75 88 LEU A O 1
ATOM 696 N N . GLU A 1 89 ? 0.006 11.883 6.432 1.00 94.56 89 GLU A N 1
ATOM 697 C CA . GLU A 1 89 ? -0.867 12.053 5.270 1.00 94.56 89 GLU A CA 1
ATOM 698 C C . GLU A 1 89 ? -0.061 12.376 4.008 1.00 94.56 89 GLU A C 1
ATOM 700 O O . GLU A 1 89 ? -0.133 11.633 3.033 1.00 94.56 89 GLU A O 1
ATOM 705 N N . GLU A 1 90 ? 0.813 13.386 4.061 1.00 94.88 90 GLU A N 1
ATOM 706 C CA . GLU A 1 90 ? 1.710 13.726 2.948 1.00 94.88 90 GLU A CA 1
ATOM 707 C C . GLU A 1 90 ? 2.598 12.540 2.554 1.00 94.88 90 GLU A C 1
ATOM 709 O O . GLU A 1 90 ? 2.844 12.289 1.372 1.00 94.88 90 GLU A O 1
ATOM 714 N N . THR A 1 91 ? 3.065 11.779 3.549 1.00 95.44 91 THR A N 1
ATOM 715 C CA . THR A 1 91 ? 3.847 10.567 3.299 1.00 95.44 91 THR A CA 1
ATOM 716 C C . THR A 1 91 ? 3.009 9.536 2.547 1.00 95.44 91 THR A C 1
ATOM 718 O O . THR A 1 91 ? 3.477 8.997 1.549 1.00 95.44 91 THR A O 1
ATOM 721 N N . LEU A 1 92 ? 1.783 9.252 2.990 1.00 93.94 92 LEU A N 1
ATOM 722 C CA . LEU A 1 92 ? 0.919 8.252 2.364 1.00 93.94 92 LEU A CA 1
ATOM 723 C C . LEU A 1 92 ? 0.511 8.657 0.949 1.00 93.94 92 LEU A C 1
ATOM 725 O O . LEU A 1 92 ? 0.667 7.839 0.048 1.00 93.94 92 LEU A O 1
ATOM 729 N N . VAL A 1 93 ? 0.095 9.905 0.730 1.00 93.50 93 VAL A N 1
ATOM 730 C CA . VAL A 1 93 ? -0.254 10.428 -0.602 1.00 93.50 93 VAL A CA 1
ATOM 731 C C . VAL A 1 93 ? 0.948 10.342 -1.548 1.00 93.50 93 VAL A C 1
ATOM 733 O O . VAL A 1 93 ? 0.840 9.824 -2.661 1.00 93.50 93 VAL A O 1
ATOM 736 N N . GLY A 1 94 ? 2.137 10.750 -1.089 1.00 92.69 94 GLY A N 1
ATOM 737 C CA . GLY A 1 94 ? 3.364 10.649 -1.880 1.00 92.69 94 GLY A CA 1
ATOM 738 C C . GLY A 1 94 ? 3.756 9.203 -2.202 1.00 92.69 94 GLY A C 1
ATOM 739 O O . GLY A 1 94 ? 4.161 8.904 -3.330 1.00 92.69 94 GLY A O 1
ATOM 740 N N . ARG A 1 95 ? 3.603 8.287 -1.236 1.00 92.62 95 ARG A N 1
ATOM 741 C CA . ARG A 1 95 ? 3.855 6.848 -1.423 1.00 92.62 95 ARG A CA 1
ATOM 742 C C . ARG A 1 95 ? 2.794 6.175 -2.286 1.00 92.62 95 ARG A C 1
ATOM 744 O O . ARG A 1 95 ? 3.125 5.195 -2.942 1.00 92.62 95 ARG A O 1
ATOM 751 N N . ALA A 1 96 ? 1.567 6.685 -2.322 1.00 93.94 96 ALA A N 1
ATOM 752 C CA . ALA A 1 96 ? 0.484 6.085 -3.082 1.00 93.94 96 ALA A CA 1
ATOM 753 C C . ALA A 1 96 ? 0.818 6.057 -4.581 1.00 93.94 96 ALA A C 1
ATOM 755 O O . ALA A 1 96 ? 0.668 5.031 -5.223 1.00 93.94 96 ALA A O 1
ATOM 756 N N . SER A 1 97 ? 1.379 7.116 -5.147 1.00 91.94 97 SER A N 1
ATOM 757 C CA . SER A 1 97 ? 1.775 7.106 -6.569 1.00 91.94 97 SER A CA 1
ATO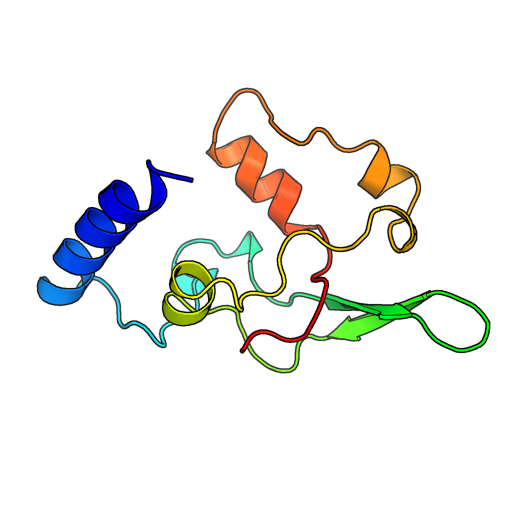M 758 C C . SER A 1 97 ? 2.912 6.135 -6.956 1.00 91.94 97 SER A C 1
ATOM 760 O O . SER A 1 97 ? 3.264 6.062 -8.128 1.00 91.94 97 SER A O 1
ATOM 762 N N . MET A 1 98 ? 3.509 5.407 -6.005 1.00 95.06 98 MET A N 1
ATOM 763 C CA . MET A 1 98 ? 4.533 4.398 -6.296 1.00 95.06 98 MET A CA 1
ATOM 764 C C . MET A 1 98 ? 3.891 3.089 -6.783 1.00 95.06 98 MET A C 1
ATOM 766 O O . MET A 1 98 ? 2.829 2.717 -6.272 1.00 95.06 98 MET A O 1
ATOM 770 N N . PRO A 1 99 ? 4.552 2.333 -7.679 1.00 96.88 99 PRO A N 1
ATOM 771 C CA . PRO A 1 99 ? 4.098 0.996 -8.034 1.00 96.88 99 PRO A CA 1
ATOM 772 C C . PRO A 1 99 ? 4.306 0.010 -6.874 1.00 96.88 99 PRO A C 1
ATOM 774 O O . PRO A 1 99 ? 5.070 0.253 -5.933 1.00 96.88 99 PRO A O 1
ATOM 777 N N . LEU A 1 100 ? 3.633 -1.130 -6.966 1.00 97.62 100 LEU A N 1
ATOM 778 C CA . LEU A 1 100 ? 3.780 -2.284 -6.090 1.00 97.62 100 LEU A CA 1
ATOM 779 C C . LEU A 1 100 ? 4.878 -3.222 -6.605 1.00 97.62 100 LEU A C 1
ATOM 781 O O . LEU A 1 100 ? 5.133 -3.302 -7.799 1.00 97.62 100 LEU A O 1
ATOM 785 N N . ALA A 1 101 ? 5.505 -3.959 -5.699 1.00 97.19 101 ALA A N 1
ATOM 786 C CA . ALA A 1 101 ? 6.498 -4.995 -5.956 1.00 97.19 101 ALA A CA 1
ATOM 787 C C . ALA A 1 101 ? 5.897 -6.281 -6.544 1.00 97.19 101 ALA A C 1
ATOM 789 O O . ALA A 1 101 ? 6.586 -7.023 -7.233 1.00 97.19 101 ALA A O 1
ATOM 790 N N . PHE A 1 102 ? 4.640 -6.572 -6.210 1.00 97.25 102 PHE A N 1
ATOM 791 C CA . PHE A 1 102 ? 3.895 -7.746 -6.656 1.00 97.25 102 PHE A CA 1
ATOM 792 C C . PHE A 1 102 ? 2.387 -7.489 -6.519 1.00 97.25 102 PHE A C 1
ATOM 794 O O . PHE A 1 102 ? 1.968 -6.544 -5.844 1.00 97.25 102 PHE A O 1
ATOM 801 N N . HIS A 1 103 ? 1.577 -8.320 -7.175 1.00 97.94 103 HIS A N 1
ATOM 802 C CA . HIS A 1 103 ? 0.115 -8.266 -7.106 1.00 97.94 103 HIS A CA 1
ATOM 803 C C . HIS A 1 103 ? -0.388 -8.499 -5.668 1.00 97.94 103 HIS A C 1
ATOM 805 O O . HIS A 1 103 ? 0.098 -9.431 -5.033 1.00 97.94 103 HIS A O 1
ATOM 811 N N . PRO A 1 104 ? -1.339 -7.705 -5.134 1.00 98.06 104 PRO A N 1
ATOM 812 C CA . PRO A 1 104 ? -1.824 -7.892 -3.768 1.00 98.06 104 PRO A CA 1
ATOM 813 C C . PRO A 1 104 ? -2.411 -9.289 -3.502 1.00 98.06 104 PRO A C 1
ATOM 815 O O . PRO A 1 104 ? -3.245 -9.784 -4.264 1.00 98.06 104 PRO A O 1
ATOM 818 N N . GLY A 1 105 ? -2.048 -9.877 -2.363 1.00 95.00 105 GLY A N 1
ATOM 819 C CA . GLY A 1 105 ? -2.394 -11.253 -1.982 1.00 95.00 105 GLY A CA 1
ATOM 820 C C . GLY A 1 105 ? -1.297 -12.235 -2.356 1.00 95.00 105 GLY A C 1
ATOM 821 O O . GLY A 1 105 ? -1.663 -13.394 -2.644 1.00 95.00 105 GLY A O 1
#

Secondary structure (DSSP, 8-state):
-THHHHHHHHHHHHHHTTS--TTSBGGGT-GGGSS-EEEEEETTEEEEEE-SS--BHHHHHTT-S--S--GGGS-HHHHHS-S--SSHHHHHHHHHTSPBSS---

Sequence (105 aa):
SMTKPIVSTALMMLFEEGYFLLDDPISKYMPEFADKEVVLEVDGGVQRVQADRPITFRHVLTHTAGVDPSRSLLSEEEQARPRRASTLEETLVGRASMPLAFHPG

pLDDT: mean 95.58, std 3.29, range [76.69, 98.69]